Protein AF-A0A9D6P0R8-F1 (afdb_monomer_lite)

Secondary structure (DSSP, 8-state):
--HHHHHHHHHGGGT---TTSS-S-TT-TTSHHHHHHHHHHHHHHHHHHHHHHHHHHHHHHHHHHHHHTTTT-HHHHHHHHHHHHHHHHHHHHHHHHHHHHHHHHHHHT-

pLDDT: mean 75.68, std 15.54, range [47.09, 94.56]

Structure (mmCIF, N/CA/C/O backbone):
data_AF-A0A9D6P0R8-F1
#
_entry.id   AF-A0A9D6P0R8-F1
#
loop_
_atom_site.group_PDB
_atom_site.id
_atom_site.type_symbol
_atom_site.label_atom_id
_atom_site.label_alt_id
_atom_site.label_comp_id
_atom_site.label_asym_id
_atom_site.label_entity_id
_atom_site.label_seq_id
_atom_site.pdbx_PDB_ins_code
_atom_site.Cartn_x
_atom_site.Cartn_y
_atom_site.Cartn_z
_atom_site.occupancy
_atom_site.B_iso_or_equiv
_atom_site.auth_seq_id
_atom_site.auth_comp_id
_atom_site.auth_asym_id
_atom_site.auth_atom_id
_atom_site.pdbx_PDB_model_num
ATOM 1 N N . MET A 1 1 ? -28.571 -11.395 -21.019 1.00 56.41 1 MET A N 1
ATOM 2 C CA . MET A 1 1 ? -27.139 -11.233 -20.673 1.00 56.41 1 MET A CA 1
ATOM 3 C C . MET A 1 1 ? -27.018 -11.153 -19.157 1.00 56.41 1 MET A C 1
ATOM 5 O O . MET A 1 1 ? -27.630 -10.275 -18.562 1.00 56.41 1 MET A O 1
ATOM 9 N N . ASN A 1 2 ? -26.334 -12.108 -18.520 1.00 68.44 2 ASN A N 1
ATOM 10 C CA . ASN A 1 2 ? -26.249 -12.191 -17.056 1.00 68.44 2 ASN A CA 1
ATOM 11 C C . ASN A 1 2 ? -25.499 -10.983 -16.471 1.00 68.44 2 ASN A C 1
ATOM 13 O O . ASN A 1 2 ? -24.395 -10.678 -16.913 1.00 68.44 2 ASN A O 1
ATOM 17 N N . ARG A 1 3 ? -26.055 -10.342 -15.431 1.00 57.97 3 ARG A N 1
ATOM 18 C CA . ARG A 1 3 ? -25.424 -9.204 -14.722 1.00 57.97 3 ARG A CA 1
ATOM 19 C C . ARG A 1 3 ? -24.028 -9.535 -14.167 1.00 57.97 3 ARG A C 1
ATOM 21 O O . ARG A 1 3 ? -23.190 -8.648 -14.063 1.00 57.97 3 ARG A O 1
ATOM 28 N N . LEU A 1 4 ? -23.757 -10.814 -13.899 1.00 65.19 4 LEU A N 1
ATOM 29 C CA . LEU A 1 4 ? -22.433 -11.325 -13.521 1.00 65.19 4 LEU A CA 1
ATOM 30 C C . LEU A 1 4 ? -21.382 -11.157 -14.632 1.00 65.19 4 LEU A C 1
ATOM 32 O O . LEU A 1 4 ? -20.248 -10.799 -14.337 1.00 65.19 4 LEU A O 1
ATOM 36 N N . ALA A 1 5 ? -21.757 -11.343 -15.901 1.00 67.19 5 ALA A N 1
ATOM 37 C CA . ALA A 1 5 ? -20.850 -11.128 -17.031 1.00 67.19 5 ALA A CA 1
ATOM 38 C C . ALA A 1 5 ? -20.528 -9.636 -17.225 1.00 67.19 5 ALA A C 1
ATOM 40 O O . ALA A 1 5 ? -19.417 -9.286 -17.610 1.00 67.19 5 ALA A O 1
ATOM 41 N N . PHE A 1 6 ? -21.482 -8.755 -16.907 1.00 65.19 6 PHE A N 1
ATOM 42 C CA . PHE A 1 6 ? -21.298 -7.306 -16.999 1.00 65.19 6 PHE A CA 1
ATOM 43 C C . PHE A 1 6 ? -20.326 -6.776 -15.931 1.00 65.19 6 PHE A C 1
ATOM 45 O O . PHE A 1 6 ? -19.467 -5.964 -16.249 1.00 65.19 6 PHE A O 1
ATOM 52 N N . LEU A 1 7 ? -20.389 -7.294 -14.697 1.00 63.53 7 LEU A N 1
ATOM 53 C CA . LEU A 1 7 ? -19.445 -6.944 -13.623 1.00 63.53 7 LEU A CA 1
ATOM 54 C C . LEU A 1 7 ? -18.007 -7.397 -13.917 1.00 63.53 7 LEU A C 1
ATOM 56 O O . LEU A 1 7 ? -17.057 -6.665 -13.640 1.00 63.53 7 LEU A O 1
ATOM 60 N N . LEU A 1 8 ? -17.849 -8.580 -14.517 1.00 64.06 8 LEU A N 1
ATOM 61 C CA . LEU A 1 8 ? -16.549 -9.109 -14.937 1.00 64.06 8 LEU A CA 1
ATOM 62 C C . LEU A 1 8 ? -15.939 -8.260 -16.065 1.00 64.06 8 LEU A C 1
ATOM 64 O O . LEU A 1 8 ? -14.748 -7.962 -16.036 1.00 64.06 8 LEU A O 1
ATOM 68 N N . LEU A 1 9 ? -16.770 -7.787 -17.003 1.00 65.88 9 LEU A N 1
ATOM 69 C CA . LEU A 1 9 ? -16.363 -6.896 -18.093 1.00 65.88 9 LEU A CA 1
ATOM 70 C C . LEU A 1 9 ? -15.992 -5.484 -17.618 1.00 65.88 9 LEU A C 1
ATOM 72 O O . LEU A 1 9 ? -15.108 -4.872 -18.197 1.00 65.88 9 LEU A O 1
ATOM 76 N N . THR A 1 10 ? -16.611 -4.965 -16.556 1.00 67.38 10 THR A N 1
ATOM 77 C CA . THR A 1 10 ? -16.232 -3.660 -15.976 1.00 67.38 10 THR A CA 1
ATOM 78 C C . THR A 1 10 ? -14.995 -3.721 -15.078 1.00 67.38 10 THR A C 1
ATOM 80 O O . THR A 1 10 ? -14.417 -2.683 -14.775 1.00 67.38 10 THR A O 1
ATOM 83 N N . LEU A 1 11 ? -14.573 -4.919 -14.660 1.00 55.47 11 LEU A N 1
ATOM 84 C CA . LEU A 1 11 ? -13.296 -5.157 -13.969 1.00 55.47 11 LEU A CA 1
ATOM 85 C C . LEU A 1 11 ? -12.132 -5.370 -14.949 1.00 55.47 11 LEU A C 1
ATOM 87 O O . LEU A 1 11 ? -10.975 -5.179 -14.579 1.00 55.47 11 LEU A O 1
ATOM 91 N N . LEU A 1 12 ? -12.433 -5.718 -16.204 1.00 61.62 12 LEU A N 1
ATOM 92 C CA . LEU A 1 12 ? -11.442 -5.904 -17.262 1.00 61.62 12 LEU A CA 1
ATOM 93 C C . LEU A 1 12 ? -10.620 -4.647 -17.580 1.00 61.62 12 LEU A C 1
ATOM 95 O O . LEU A 1 12 ? -9.426 -4.828 -17.729 1.00 61.62 12 LEU A O 1
ATOM 99 N N . PRO A 1 13 ? -11.132 -3.400 -17.610 1.00 60.97 13 PRO A N 1
ATOM 100 C CA . PRO A 1 13 ? -10.308 -2.208 -17.838 1.00 60.97 13 PRO A CA 1
ATOM 101 C C . PRO A 1 13 ? -9.162 -2.054 -16.830 1.00 60.97 13 PRO A C 1
ATOM 103 O O . PRO A 1 13 ? -8.098 -1.580 -17.198 1.00 60.97 13 PRO A O 1
ATOM 106 N N . GLY A 1 14 ? -9.333 -2.519 -15.585 1.00 57.84 14 GLY A N 1
ATOM 107 C CA . GLY A 1 14 ? -8.259 -2.536 -14.583 1.00 57.84 14 GLY A CA 1
ATOM 108 C C . GLY A 1 14 ? -7.156 -3.571 -14.857 1.00 57.84 14 GLY A C 1
ATOM 109 O O . GLY A 1 14 ? -6.068 -3.459 -14.303 1.00 57.84 14 GLY A O 1
ATOM 110 N N . LEU A 1 15 ? -7.425 -4.558 -15.719 1.00 48.16 15 LEU A N 1
ATOM 111 C CA . LEU A 1 15 ? -6.484 -5.586 -16.195 1.00 48.16 15 LEU A CA 1
ATOM 112 C C . LEU A 1 15 ? -6.080 -5.383 -17.671 1.00 48.16 15 LEU A C 1
ATOM 114 O O . LEU A 1 15 ? -5.080 -5.930 -18.122 1.00 48.16 15 LEU A O 1
ATOM 118 N N . ALA A 1 16 ? -6.866 -4.607 -18.418 1.00 51.59 16 ALA A N 1
ATOM 119 C CA . ALA A 1 16 ? -6.776 -4.340 -19.848 1.00 51.59 16 ALA A CA 1
ATOM 120 C C . ALA A 1 16 ? -6.308 -2.909 -20.133 1.00 51.59 16 ALA A C 1
ATOM 122 O O . ALA A 1 16 ? -6.526 -2.403 -21.234 1.00 51.59 16 ALA A O 1
ATOM 123 N N . SER A 1 17 ? -5.614 -2.271 -19.185 1.00 54.62 17 SER A N 1
ATOM 124 C CA . SER A 1 17 ? -4.727 -1.138 -19.464 1.00 54.62 17 SER A CA 1
ATOM 125 C C . SER A 1 17 ? -3.544 -1.602 -20.332 1.00 54.62 17 SER A C 1
ATOM 127 O O . SER A 1 17 ? -2.393 -1.579 -19.911 1.00 54.62 17 SER A O 1
ATOM 129 N N . ALA A 1 18 ? -3.844 -2.053 -21.551 1.00 54.16 18 ALA A N 1
ATOM 130 C CA . ALA A 1 18 ? -2.918 -2.178 -22.669 1.00 54.16 18 ALA A CA 1
ATOM 131 C C . ALA A 1 18 ? -2.792 -0.844 -23.431 1.00 54.16 18 ALA A C 1
ATOM 133 O O . ALA A 1 18 ? -2.097 -0.766 -24.443 1.00 54.16 18 ALA A O 1
ATOM 134 N N . GLU A 1 19 ? -3.433 0.223 -22.945 1.00 47.97 19 GLU A N 1
ATOM 135 C CA . GLU A 1 19 ? -3.214 1.589 -23.410 1.00 47.97 19 GLU A CA 1
ATOM 136 C C . GLU A 1 19 ? -1.866 2.090 -22.877 1.00 47.97 19 GLU A C 1
ATOM 138 O O . GLU A 1 19 ? -1.749 2.720 -21.828 1.00 47.97 19 GLU A O 1
ATOM 143 N N . GLY A 1 20 ? -0.817 1.712 -23.604 1.00 56.31 20 GLY A N 1
ATOM 144 C CA . GLY A 1 20 ? 0.537 2.226 -23.436 1.00 56.31 20 GLY A CA 1
ATOM 145 C C . GLY A 1 20 ? 1.651 1.279 -23.878 1.00 56.31 20 GLY A C 1
ATOM 146 O O . GLY A 1 20 ? 2.806 1.669 -23.793 1.00 56.31 20 GLY A O 1
ATOM 147 N N . LEU A 1 21 ? 1.357 0.055 -24.335 1.00 47.09 21 LEU A N 1
ATOM 148 C CA . LEU A 1 21 ? 2.399 -0.932 -24.664 1.00 47.09 21 LEU A CA 1
ATOM 149 C C . LEU A 1 21 ? 3.241 -0.602 -25.908 1.00 47.09 21 LEU A C 1
ATOM 151 O O . LEU A 1 21 ? 4.170 -1.350 -26.201 1.00 47.09 21 LEU A O 1
ATOM 155 N N . LEU A 1 22 ? 2.969 0.497 -26.618 1.00 55.56 22 LEU A N 1
ATOM 156 C CA . LEU A 1 22 ? 3.831 0.965 -27.701 1.00 55.56 22 LEU A CA 1
ATOM 157 C C . LEU A 1 22 ? 4.412 2.341 -27.329 1.00 55.56 22 LEU A C 1
ATOM 159 O O . LEU A 1 22 ? 3.654 3.310 -27.268 1.00 55.56 22 LEU A O 1
ATOM 163 N N . PRO A 1 23 ? 5.728 2.454 -27.056 1.00 56.53 23 PRO A N 1
ATOM 164 C CA . PRO A 1 23 ? 6.380 3.757 -26.988 1.00 56.53 23 PRO A CA 1
ATOM 165 C C . PRO A 1 23 ? 6.203 4.489 -28.327 1.00 56.53 23 PRO A C 1
ATOM 167 O O . PRO A 1 23 ? 6.262 3.858 -29.381 1.00 56.53 23 PRO A O 1
ATOM 170 N N . GLU A 1 24 ? 6.040 5.818 -28.295 1.00 57.88 24 GLU A N 1
ATOM 171 C CA . GLU A 1 24 ? 5.885 6.703 -29.474 1.00 57.88 24 GLU A CA 1
ATOM 172 C C . GLU A 1 24 ? 7.059 6.642 -30.474 1.00 57.88 24 GLU A C 1
ATOM 174 O O . GLU A 1 24 ? 7.049 7.335 -31.486 1.00 57.88 24 GLU A O 1
ATOM 179 N N . ASN A 1 25 ? 8.067 5.805 -30.217 1.00 56.09 25 ASN A N 1
ATOM 180 C CA . ASN A 1 25 ? 9.270 5.702 -31.020 1.00 56.09 25 ASN A CA 1
ATOM 181 C C . ASN A 1 25 ? 9.599 4.248 -31.404 1.00 56.09 25 ASN A C 1
ATOM 183 O O . ASN A 1 25 ? 10.618 3.671 -31.020 1.00 56.09 25 ASN A O 1
ATOM 187 N N . PHE A 1 26 ? 8.695 3.641 -32.173 1.00 48.12 26 PHE A N 1
ATOM 188 C CA . PHE A 1 26 ? 8.943 2.413 -32.932 1.00 48.12 26 PHE A CA 1
ATOM 189 C C . PHE A 1 26 ? 9.840 2.740 -34.143 1.00 48.12 26 PHE A C 1
ATOM 191 O O . PHE A 1 26 ? 9.371 2.809 -35.276 1.00 48.12 26 PHE A O 1
ATOM 198 N N . GLY A 1 27 ? 11.129 3.005 -33.917 1.00 48.97 27 GLY A N 1
ATOM 199 C CA . GLY A 1 27 ? 12.027 3.369 -35.020 1.00 48.97 27 GLY A CA 1
ATOM 200 C C . GLY A 1 27 ? 13.511 3.467 -34.688 1.00 48.97 27 GLY A C 1
ATOM 201 O O . GLY A 1 27 ? 14.324 3.107 -35.534 1.00 48.97 27 GLY A O 1
ATOM 202 N N . ASP A 1 28 ? 13.880 3.861 -33.468 1.00 51.34 28 ASP A N 1
ATOM 203 C CA . ASP A 1 28 ? 15.287 4.123 -33.135 1.00 51.34 28 ASP A CA 1
ATOM 204 C C . ASP A 1 28 ? 15.967 2.892 -32.504 1.00 51.34 28 ASP A C 1
ATOM 206 O O . ASP A 1 28 ? 15.586 2.485 -31.404 1.00 51.34 28 ASP A O 1
ATOM 210 N N . PRO A 1 29 ? 16.957 2.255 -33.162 1.00 52.06 29 PRO A N 1
ATOM 211 C CA . PRO A 1 29 ? 17.547 0.986 -32.716 1.00 52.06 29 PRO A CA 1
ATOM 212 C C . PRO A 1 29 ? 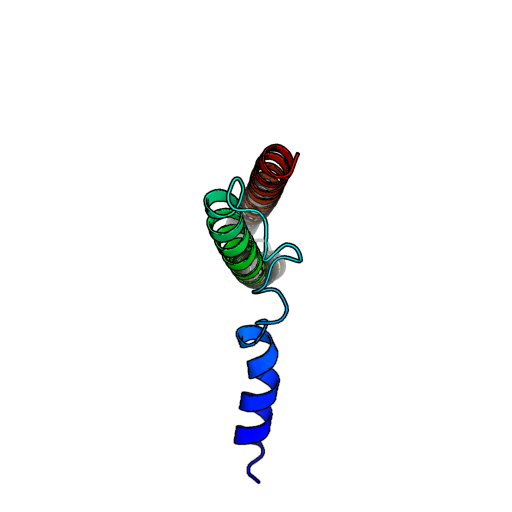18.477 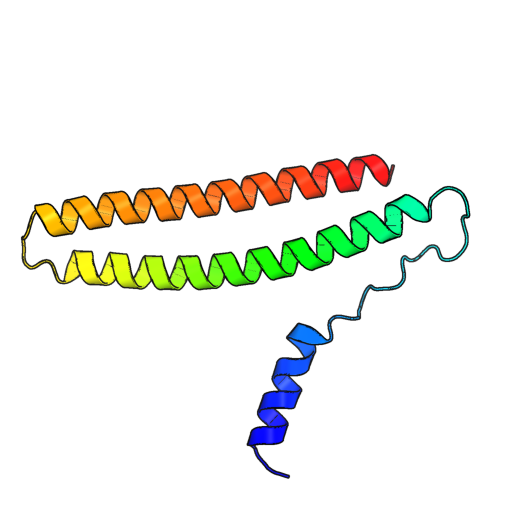1.107 -31.496 1.00 52.06 29 PRO A C 1
ATOM 214 O O . PRO A 1 29 ? 18.806 0.094 -30.883 1.00 52.06 29 PRO A O 1
ATOM 217 N N . GLU A 1 30 ? 18.880 2.318 -31.104 1.00 54.41 30 GLU A N 1
ATOM 218 C CA . GLU A 1 30 ? 19.847 2.547 -30.017 1.00 54.41 30 GLU A CA 1
ATOM 219 C C . GLU A 1 30 ? 19.200 2.604 -28.612 1.00 54.41 30 GLU A C 1
ATOM 221 O O . GLU A 1 30 ? 19.880 2.408 -27.609 1.00 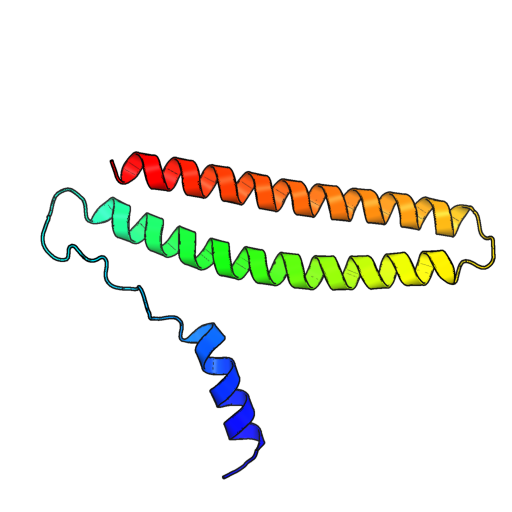54.41 30 GLU A O 1
ATOM 226 N N . ASN A 1 31 ? 17.873 2.793 -28.522 1.00 52.09 31 ASN A N 1
ATOM 227 C CA . ASN A 1 31 ? 17.151 3.076 -27.265 1.00 52.09 31 ASN A CA 1
ATOM 228 C C . ASN A 1 31 ? 16.114 1.997 -26.859 1.00 52.09 31 ASN A C 1
ATOM 230 O O . ASN A 1 31 ? 15.360 2.147 -25.895 1.00 52.09 31 ASN A O 1
ATOM 234 N N . GLN A 1 32 ? 16.036 0.882 -27.593 1.00 53.56 32 GLN A N 1
ATOM 235 C CA . GLN A 1 32 ? 14.907 -0.052 -27.458 1.00 53.56 32 GLN A CA 1
ATOM 236 C C . GLN A 1 32 ? 14.989 -0.927 -26.207 1.00 53.56 32 GLN A C 1
ATOM 238 O O . GLN A 1 32 ? 13.978 -1.161 -25.549 1.00 53.56 32 GLN A O 1
ATOM 243 N N . THR A 1 33 ? 16.184 -1.368 -25.817 1.00 58.25 33 THR A N 1
ATOM 244 C CA . THR A 1 33 ? 16.349 -2.274 -24.669 1.00 58.25 33 THR A CA 1
ATOM 245 C C . THR A 1 33 ? 15.898 -1.629 -23.355 1.00 58.25 33 THR A C 1
ATOM 247 O O . THR A 1 33 ? 15.259 -2.282 -22.530 1.00 58.25 33 THR A O 1
ATOM 250 N N . TYR A 1 34 ? 16.168 -0.336 -23.165 1.00 58.91 34 TYR A N 1
ATOM 251 C CA . TYR A 1 34 ? 15.825 0.370 -21.930 1.00 58.91 34 TYR A CA 1
ATOM 252 C C . TYR A 1 34 ? 14.337 0.724 -21.847 1.00 58.91 34 TYR A C 1
ATOM 254 O O . TYR A 1 34 ? 13.744 0.633 -20.770 1.00 58.91 34 TYR A O 1
ATOM 262 N N . ALA A 1 35 ? 13.707 1.053 -22.978 1.00 64.06 35 ALA A N 1
ATOM 263 C CA . ALA A 1 35 ? 12.291 1.404 -23.029 1.00 64.06 35 ALA A CA 1
ATOM 264 C C . ALA A 1 35 ? 11.382 0.242 -22.586 1.00 64.06 35 ALA A C 1
ATOM 266 O O . ALA A 1 35 ? 10.478 0.451 -21.775 1.00 64.06 35 ALA A O 1
ATOM 267 N N . TYR A 1 36 ? 11.656 -0.990 -23.030 1.00 63.78 36 TYR A N 1
ATOM 268 C CA . TYR A 1 36 ? 10.858 -2.165 -22.648 1.00 63.78 36 TYR A CA 1
ATOM 269 C C . TYR A 1 36 ? 10.967 -2.506 -21.155 1.00 63.78 36 TYR A C 1
ATOM 271 O O . TYR A 1 36 ? 9.964 -2.825 -20.505 1.00 63.78 36 TYR A O 1
ATOM 279 N N . VAL A 1 37 ? 12.174 -2.407 -20.590 1.00 69.56 37 VAL A N 1
ATOM 280 C CA . VAL A 1 37 ? 12.417 -2.695 -19.169 1.00 69.56 37 VAL A CA 1
ATOM 281 C C . VAL A 1 37 ? 11.759 -1.634 -18.286 1.00 69.56 37 VAL A C 1
ATOM 283 O O . VAL A 1 37 ? 11.077 -1.972 -17.318 1.00 69.56 37 VAL A O 1
ATOM 286 N N . LEU A 1 38 ? 11.889 -0.353 -18.641 1.00 68.44 38 LEU A N 1
ATOM 287 C CA . LEU A 1 38 ? 11.297 0.747 -17.878 1.00 68.44 38 LEU A CA 1
ATOM 288 C C . LEU A 1 38 ? 9.772 0.769 -17.963 1.00 68.44 38 LEU A C 1
ATOM 290 O O . LEU A 1 38 ? 9.112 1.040 -16.959 1.00 68.44 38 LEU A O 1
ATOM 294 N N . TYR A 1 39 ? 9.208 0.461 -19.131 1.00 69.56 39 TYR A N 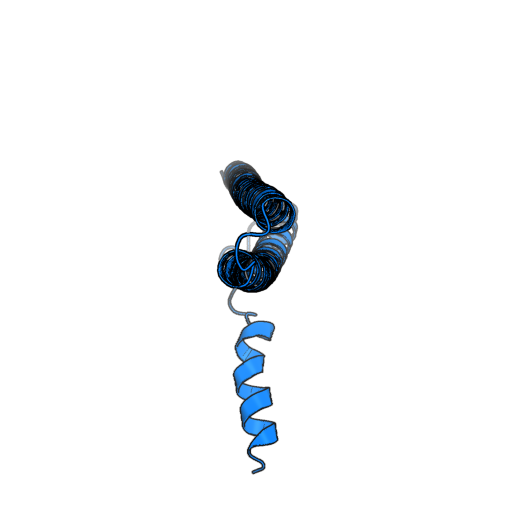1
ATOM 295 C CA . TYR A 1 39 ? 7.764 0.386 -19.310 1.00 69.56 39 TYR A CA 1
ATOM 296 C C . TYR A 1 39 ? 7.146 -0.715 -18.436 1.00 69.56 39 TYR A C 1
ATOM 298 O O . TYR A 1 39 ? 6.209 -0.460 -17.675 1.00 69.56 39 TYR A O 1
ATOM 306 N N . SER A 1 40 ? 7.736 -1.913 -18.460 1.00 68.12 40 SER A N 1
ATOM 307 C CA . SER A 1 40 ? 7.281 -3.048 -17.646 1.00 68.12 40 SER A CA 1
ATOM 308 C C . SER A 1 40 ? 7.402 -2.755 -16.147 1.00 68.12 40 SER A C 1
ATOM 310 O O . SER A 1 40 ? 6.488 -3.045 -15.375 1.00 68.12 40 SER A O 1
ATOM 312 N N . LEU A 1 41 ? 8.497 -2.109 -15.730 1.00 71.81 41 LEU A N 1
ATOM 313 C CA . LEU A 1 41 ? 8.727 -1.729 -14.336 1.00 71.81 41 LEU A CA 1
ATOM 314 C C . LEU A 1 41 ? 7.711 -0.686 -13.843 1.00 71.81 41 LEU A C 1
ATOM 316 O O . LEU A 1 41 ? 7.173 -0.818 -12.744 1.00 71.81 41 LEU A O 1
ATOM 320 N N . LYS A 1 42 ? 7.417 0.340 -14.654 1.00 71.38 42 LYS A N 1
ATOM 321 C CA . LYS A 1 42 ? 6.433 1.377 -14.308 1.00 71.38 42 LYS A CA 1
ATOM 322 C C . LYS A 1 42 ? 5.021 0.810 -14.203 1.00 71.38 42 LYS A C 1
ATOM 324 O O . LYS A 1 42 ? 4.300 1.162 -13.270 1.00 71.38 42 LYS A O 1
ATOM 329 N N . HIS A 1 43 ? 4.639 -0.077 -15.121 1.00 76.06 43 HIS A N 1
ATOM 330 C CA . HIS A 1 43 ? 3.320 -0.702 -15.102 1.00 76.06 43 HIS A CA 1
ATOM 331 C C . HIS A 1 43 ? 3.134 -1.589 -13.860 1.00 76.06 43 HIS A C 1
ATOM 333 O O . HIS A 1 43 ? 2.156 -1.434 -13.129 1.00 76.06 43 HIS A O 1
ATOM 339 N N . LEU A 1 44 ? 4.119 -2.441 -13.551 1.00 76.88 44 LEU A N 1
ATOM 340 C CA . LEU A 1 44 ? 4.106 -3.278 -12.347 1.00 76.88 44 LEU A CA 1
ATOM 341 C C . LEU A 1 44 ? 4.113 -2.446 -11.059 1.00 76.88 44 LEU A C 1
ATOM 343 O O . LEU A 1 44 ? 3.363 -2.741 -10.128 1.00 76.88 44 LEU A O 1
ATOM 347 N N . GLY A 1 45 ? 4.924 -1.387 -11.013 1.00 81.12 45 GLY A N 1
ATOM 348 C CA . GLY A 1 45 ? 4.991 -0.482 -9.869 1.00 81.12 45 GLY A CA 1
ATOM 349 C C . GLY A 1 45 ? 3.654 0.201 -9.585 1.00 81.12 45 GLY A C 1
ATOM 350 O O . GLY A 1 45 ? 3.222 0.236 -8.436 1.00 81.12 45 GLY A O 1
ATOM 351 N N . ASN A 1 46 ? 2.959 0.688 -10.616 1.00 80.44 46 ASN A N 1
ATOM 352 C CA . ASN A 1 46 ? 1.673 1.363 -10.444 1.00 80.44 46 ASN A CA 1
ATOM 353 C C . ASN A 1 46 ? 0.596 0.416 -9.881 1.00 80.44 46 ASN A C 1
ATOM 355 O O . ASN A 1 46 ? -0.091 0.758 -8.919 1.00 80.44 46 ASN A O 1
ATOM 359 N N . VAL A 1 47 ? 0.509 -0.809 -10.410 1.00 81.19 47 VAL A N 1
ATOM 360 C CA . VAL A 1 47 ? -0.431 -1.829 -9.907 1.00 81.19 47 VAL A CA 1
ATOM 361 C C . VAL A 1 47 ? -0.101 -2.222 -8.463 1.00 81.19 47 VAL A C 1
ATOM 363 O O . VAL A 1 47 ? -0.996 -2.290 -7.618 1.00 81.19 47 VAL A O 1
ATOM 366 N N . ALA A 1 48 ? 1.180 -2.422 -8.139 1.00 84.00 48 ALA A N 1
ATOM 367 C CA . ALA A 1 48 ? 1.603 -2.748 -6.778 1.00 84.00 48 ALA A CA 1
ATOM 368 C C . ALA A 1 48 ? 1.246 -1.633 -5.780 1.00 84.00 48 ALA A C 1
ATOM 370 O O . ALA A 1 48 ? 0.715 -1.917 -4.706 1.00 84.00 48 ALA A O 1
ATOM 371 N N . ILE A 1 49 ? 1.475 -0.366 -6.141 1.00 86.31 49 ILE A N 1
ATOM 372 C CA . ILE A 1 49 ? 1.145 0.791 -5.297 1.00 86.31 49 ILE A CA 1
ATOM 373 C C . ILE A 1 49 ? -0.360 0.841 -5.010 1.00 86.31 49 ILE A C 1
ATOM 375 O O . ILE A 1 49 ? -0.747 1.026 -3.857 1.00 86.31 49 ILE A O 1
ATOM 379 N N . GLN A 1 50 ? -1.213 0.625 -6.015 1.00 84.81 50 GLN A N 1
ATOM 380 C CA . GLN A 1 50 ? -2.669 0.626 -5.830 1.00 84.81 50 GLN A CA 1
ATOM 381 C C . GLN A 1 50 ? -3.133 -0.438 -4.825 1.00 84.81 50 GLN A C 1
ATOM 383 O O . GLN A 1 50 ? -3.934 -0.141 -3.935 1.00 84.81 50 GLN A O 1
ATOM 388 N N . ILE A 1 51 ? -2.593 -1.657 -4.917 1.00 88.25 51 ILE A N 1
ATOM 389 C CA . ILE A 1 51 ? -2.921 -2.750 -3.991 1.00 88.25 51 ILE A CA 1
ATOM 390 C C . ILE A 1 51 ? -2.452 -2.408 -2.574 1.00 88.25 51 ILE A C 1
ATOM 392 O O . ILE A 1 51 ? -3.211 -2.558 -1.616 1.00 88.25 51 ILE A O 1
ATOM 396 N N . VAL A 1 52 ? -1.220 -1.911 -2.429 1.00 89.38 52 VAL A N 1
ATOM 397 C CA . VAL A 1 52 ? -0.662 -1.558 -1.118 1.00 89.38 52 VAL A CA 1
ATOM 398 C C . VAL A 1 52 ? -1.466 -0.439 -0.459 1.00 89.38 52 VAL A C 1
ATOM 400 O O . VAL A 1 52 ? -1.775 -0.542 0.726 1.00 89.38 52 VAL A O 1
ATOM 403 N N . PHE A 1 53 ? -1.870 0.590 -1.209 1.00 88.50 53 PHE A N 1
ATOM 404 C CA . PHE A 1 53 ? -2.721 1.660 -0.684 1.00 88.50 53 PHE A CA 1
ATOM 405 C C . PHE A 1 53 ? -4.093 1.148 -0.240 1.00 88.50 53 PHE A C 1
ATOM 407 O O . PHE A 1 53 ? -4.556 1.508 0.843 1.00 88.50 53 PHE A O 1
ATOM 414 N N . ALA A 1 54 ? -4.729 0.278 -1.029 1.00 90.31 54 ALA A N 1
ATOM 415 C CA . ALA A 1 54 ? -6.015 -0.310 -0.663 1.00 90.31 54 ALA A CA 1
ATOM 416 C C . ALA A 1 54 ? -5.916 -1.112 0.646 1.00 90.31 54 ALA A C 1
ATOM 418 O O . ALA A 1 54 ? -6.726 -0.936 1.556 1.00 90.31 54 ALA A O 1
ATOM 419 N N . VAL A 1 55 ? -4.879 -1.942 0.776 1.00 92.69 55 VAL A N 1
ATOM 420 C CA . VAL A 1 55 ? -4.622 -2.732 1.986 1.00 92.69 55 VAL A CA 1
ATOM 421 C C . VAL A 1 55 ? -4.311 -1.823 3.179 1.00 92.69 55 VAL A C 1
ATOM 423 O O . VAL A 1 55 ? -4.887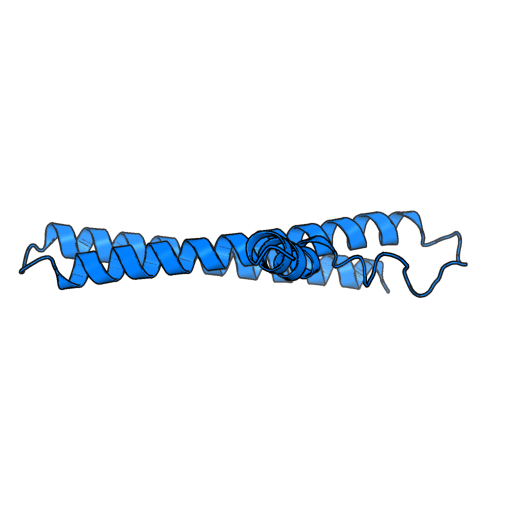 -2.002 4.252 1.00 92.69 55 VAL A O 1
ATOM 426 N N . ALA A 1 56 ? -3.461 -0.810 2.997 1.00 92.12 56 ALA A N 1
ATOM 427 C CA . ALA A 1 56 ? -3.106 0.141 4.046 1.00 92.12 56 ALA A CA 1
ATOM 428 C C . ALA A 1 56 ? -4.339 0.861 4.612 1.00 92.12 56 ALA A C 1
ATOM 430 O O . ALA A 1 56 ? -4.464 0.977 5.831 1.00 92.12 56 ALA A O 1
ATOM 431 N N . LEU A 1 57 ? -5.282 1.278 3.758 1.00 92.94 57 LEU A N 1
ATOM 432 C CA . LEU A 1 57 ? -6.535 1.897 4.198 1.00 92.94 57 LEU A CA 1
ATOM 433 C C . LEU A 1 57 ? -7.401 0.940 5.024 1.00 92.94 57 LEU A C 1
ATOM 435 O O . LEU A 1 57 ? -7.925 1.340 6.062 1.00 92.94 57 LEU A O 1
ATOM 439 N N . VAL A 1 58 ? -7.516 -0.330 4.625 1.00 94.50 58 VAL A N 1
ATOM 440 C CA . VAL A 1 58 ? -8.267 -1.334 5.398 1.00 94.50 58 VAL A CA 1
ATOM 441 C C . VAL A 1 58 ? -7.655 -1.521 6.787 1.00 94.50 58 VAL A C 1
ATOM 443 O O . VAL A 1 58 ? -8.364 -1.455 7.792 1.00 94.50 58 VAL A O 1
ATOM 446 N N . PHE A 1 59 ? -6.333 -1.691 6.870 1.00 92.31 59 PHE A N 1
ATOM 447 C CA . PHE A 1 59 ? -5.641 -1.822 8.154 1.00 92.31 59 PHE A CA 1
ATOM 448 C C . PHE A 1 59 ? -5.733 -0.554 9.004 1.00 92.31 59 PHE A C 1
ATOM 450 O O . PHE A 1 59 ? -5.859 -0.652 10.227 1.00 92.31 59 PHE A O 1
ATOM 457 N N . LEU A 1 60 ? -5.720 0.626 8.383 1.00 93.62 60 LEU A N 1
ATOM 458 C CA . LEU A 1 60 ? -5.901 1.900 9.072 1.00 93.62 60 LEU A CA 1
ATOM 459 C C . LEU A 1 60 ? -7.288 1.981 9.720 1.00 93.62 60 LEU A C 1
ATOM 461 O O . LEU A 1 60 ? -7.389 2.315 10.900 1.00 93.62 60 LEU A O 1
ATOM 465 N N . ILE A 1 61 ? -8.340 1.607 8.986 1.00 94.00 61 ILE A N 1
ATOM 466 C CA . ILE A 1 61 ? -9.717 1.585 9.496 1.00 94.00 61 ILE A CA 1
ATOM 467 C C . ILE A 1 61 ? -9.857 0.569 10.634 1.00 94.00 61 ILE A C 1
ATOM 469 O O . ILE A 1 61 ? -10.375 0.915 11.693 1.00 94.00 61 ILE A O 1
ATOM 473 N N . LEU A 1 62 ? -9.357 -0.661 10.462 1.00 91.81 62 LEU A N 1
ATOM 474 C CA . LEU A 1 62 ? -9.418 -1.701 11.499 1.00 91.81 62 LEU A CA 1
ATOM 475 C C . LEU A 1 62 ? -8.687 -1.279 12.781 1.00 91.81 62 LEU A C 1
ATOM 477 O O . LEU A 1 62 ? -9.191 -1.469 13.889 1.00 91.81 62 LEU A O 1
ATOM 481 N N . THR A 1 63 ? -7.512 -0.668 12.632 1.00 92.19 63 THR A N 1
ATOM 482 C CA . THR A 1 63 ? -6.705 -0.192 13.761 1.00 92.19 63 THR A CA 1
ATOM 483 C C . THR A 1 63 ? -7.372 0.992 14.461 1.00 92.19 63 THR A C 1
ATOM 485 O O . THR A 1 63 ? -7.419 1.029 15.692 1.00 92.19 63 THR A O 1
ATOM 488 N N . GLY A 1 64 ? -7.931 1.932 13.695 1.00 90.44 64 GLY A N 1
ATOM 489 C CA . GLY A 1 64 ? -8.665 3.082 14.221 1.00 90.44 64 GLY A CA 1
ATOM 490 C C . GLY A 1 64 ? -9.942 2.676 14.953 1.00 90.44 64 GLY A C 1
ATOM 491 O O . GLY A 1 64 ? -10.177 3.127 16.073 1.00 90.44 64 GLY A O 1
ATOM 492 N N . TYR A 1 65 ? -10.720 1.759 14.375 1.00 92.12 65 TYR A N 1
ATOM 493 C CA . TYR A 1 65 ? -11.915 1.211 15.013 1.00 92.12 65 TYR A CA 1
ATOM 494 C C . TYR A 1 65 ? -11.573 0.553 16.350 1.00 92.12 65 TYR A C 1
ATOM 496 O O . TYR A 1 65 ? -12.162 0.893 17.375 1.00 92.12 65 TYR A O 1
ATOM 504 N N . ARG A 1 66 ? -10.548 -0.309 16.365 1.00 87.88 66 ARG A N 1
ATOM 505 C CA . ARG A 1 66 ? -10.086 -0.975 17.587 1.00 87.88 66 ARG A CA 1
ATOM 506 C C . ARG A 1 66 ? -9.681 0.025 18.670 1.00 87.88 66 ARG A C 1
ATOM 508 O O . ARG A 1 66 ? -9.968 -0.207 19.842 1.00 87.88 66 ARG A O 1
ATOM 515 N N . MET A 1 67 ? -9.048 1.138 18.294 1.00 88.62 67 MET A N 1
ATOM 516 C CA . MET A 1 67 ? -8.665 2.200 19.230 1.00 88.62 67 MET A CA 1
ATOM 517 C C . MET A 1 67 ? -9.889 2.852 19.892 1.00 88.62 67 MET A C 1
ATOM 519 O O . MET A 1 67 ? -9.885 3.046 21.105 1.00 88.62 67 MET A O 1
ATOM 523 N N . ILE A 1 68 ? -10.948 3.136 19.125 1.00 89.19 68 ILE A N 1
ATOM 524 C CA . ILE A 1 68 ? -12.186 3.751 19.639 1.00 89.19 68 ILE A CA 1
ATOM 525 C C . ILE A 1 68 ? -12.945 2.769 20.539 1.00 89.19 68 ILE A C 1
ATOM 527 O O . ILE A 1 68 ? -13.414 3.139 21.613 1.00 89.19 68 ILE A O 1
ATOM 531 N N . THR A 1 69 ? -13.015 1.493 20.154 1.00 88.62 69 THR A N 1
ATOM 532 C CA . THR A 1 69 ? -13.716 0.460 20.931 1.00 88.62 69 THR A CA 1
ATOM 533 C C . THR A 1 69 ? -12.901 -0.097 22.097 1.00 88.62 69 THR A C 1
ATOM 535 O O . THR A 1 69 ? -13.315 -1.077 22.701 1.00 88.62 69 THR A O 1
ATOM 538 N N . SER A 1 70 ? -11.742 0.474 22.439 1.00 82.94 70 SER A N 1
ATOM 539 C CA . SER A 1 70 ? -10.875 -0.049 23.507 1.00 82.94 70 SER A CA 1
ATOM 540 C C . SER A 1 70 ? -11.421 0.173 24.930 1.00 82.94 70 SER A C 1
ATOM 542 O O . SER A 1 70 ? -10.792 -0.298 25.873 1.00 82.94 70 SER A O 1
ATOM 544 N N . LEU A 1 71 ? -12.551 0.879 25.109 1.00 79.75 71 LEU A N 1
ATOM 545 C CA . LEU A 1 71 ? -13.236 1.143 26.396 1.00 79.75 71 LEU A CA 1
ATOM 546 C C . LEU A 1 71 ? -12.305 1.555 27.565 1.00 79.75 71 LEU A C 1
ATOM 548 O O . LEU A 1 71 ? -12.566 1.223 28.717 1.00 79.75 71 LEU A O 1
ATOM 552 N N . GLY A 1 72 ? -11.209 2.271 27.288 1.00 78.06 72 GLY A N 1
ATOM 553 C CA . GLY A 1 72 ? -10.250 2.709 28.316 1.00 78.06 72 GLY A CA 1
ATOM 554 C C . GLY A 1 72 ? -9.136 1.707 28.653 1.00 78.06 72 GLY A C 1
ATOM 555 O O . GLY A 1 72 ? -8.392 1.918 29.604 1.00 78.06 72 GLY A O 1
ATOM 556 N N . ASN A 1 73 ? -8.971 0.626 27.884 1.00 88.56 73 ASN A N 1
ATOM 557 C CA . ASN A 1 73 ? -7.800 -0.242 27.998 1.00 88.56 73 ASN A CA 1
ATOM 558 C C . ASN A 1 73 ? -6.566 0.430 27.371 1.00 88.56 73 ASN A C 1
ATOM 560 O O . ASN A 1 73 ? -6.347 0.356 26.157 1.00 88.56 73 ASN A O 1
ATOM 564 N N . ASP A 1 74 ? -5.728 1.029 28.217 1.00 85.19 74 ASP A N 1
ATOM 565 C CA . ASP A 1 74 ? -4.501 1.727 27.815 1.00 85.19 74 ASP A CA 1
ATOM 566 C C . ASP A 1 74 ? -3.570 0.870 26.950 1.00 85.19 74 ASP A C 1
ATOM 568 O O . ASP A 1 74 ? -2.960 1.370 26.004 1.00 85.19 74 ASP A O 1
ATOM 572 N N . LYS A 1 75 ? -3.493 -0.444 27.203 1.00 88.50 75 LYS A N 1
ATOM 573 C CA . LYS A 1 75 ? -2.638 -1.347 26.416 1.00 88.50 75 LYS A CA 1
ATOM 574 C C . LYS A 1 75 ? -3.134 -1.480 24.976 1.00 88.50 75 LYS A C 1
ATOM 576 O O . LYS A 1 75 ? -2.329 -1.465 24.045 1.00 88.50 75 LYS A O 1
ATOM 581 N N . ALA A 1 76 ? -4.448 -1.587 24.779 1.00 86.62 76 ALA A N 1
ATOM 582 C CA . ALA A 1 76 ? -5.052 -1.714 23.451 1.00 86.62 76 ALA A CA 1
ATOM 583 C C . ALA A 1 76 ? -4.924 -0.414 22.638 1.00 86.62 76 ALA A C 1
ATOM 585 O O . ALA A 1 76 ? -4.632 -0.451 21.436 1.00 86.62 76 ALA A O 1
ATOM 586 N N . VAL A 1 77 ? -5.054 0.734 23.307 1.00 88.50 77 VAL A N 1
ATOM 587 C CA . VAL A 1 77 ? -4.832 2.054 22.705 1.00 88.50 77 VAL A CA 1
ATOM 588 C C . VAL A 1 77 ? -3.364 2.229 22.318 1.00 88.50 77 VAL A C 1
ATOM 590 O O . VAL A 1 77 ? -3.073 2.603 21.181 1.00 88.50 77 VAL A O 1
ATOM 593 N N . GLN A 1 78 ? -2.430 1.901 23.215 1.00 90.81 78 GLN A N 1
ATOM 594 C CA . GLN A 1 78 ? -0.994 2.014 22.951 1.00 90.81 78 GLN A CA 1
ATOM 595 C C . GLN A 1 78 ? -0.567 1.130 21.774 1.00 90.81 78 GLN A C 1
ATOM 597 O O . GLN A 1 78 ? 0.156 1.580 20.886 1.00 90.81 78 GLN A O 1
ATOM 602 N N . GLN A 1 79 ? -1.064 -0.108 21.715 1.00 89.94 79 GLN A N 1
ATOM 603 C CA . GLN A 1 79 ? -0.768 -1.011 20.607 1.00 89.94 79 GLN A CA 1
ATOM 604 C C . GLN A 1 79 ? -1.317 -0.476 19.277 1.00 89.94 79 GLN A C 1
ATOM 606 O O . GLN A 1 79 ? -0.636 -0.550 18.260 1.00 89.94 79 GLN A O 1
ATOM 611 N N . SER A 1 80 ? -2.524 0.095 19.275 1.00 90.31 80 SER A N 1
ATOM 612 C CA . SER A 1 80 ? -3.127 0.671 18.066 1.00 90.31 80 SER A CA 1
ATOM 613 C C . SER A 1 80 ? -2.357 1.896 17.566 1.00 90.31 80 SER A C 1
ATOM 615 O O . SER A 1 80 ? -2.155 2.032 16.362 1.00 90.31 80 SER A O 1
ATOM 617 N N . LYS A 1 81 ? -1.830 2.735 18.468 1.00 91.06 81 LYS A N 1
ATOM 618 C CA . LYS A 1 81 ? -0.933 3.845 18.102 1.00 91.06 81 LYS A CA 1
ATOM 619 C C . LYS A 1 81 ? 0.332 3.349 17.403 1.00 91.06 81 LYS A C 1
ATOM 621 O O . LYS A 1 81 ? 0.693 3.883 16.359 1.00 91.06 81 LYS A O 1
ATOM 626 N N . MET A 1 82 ? 0.967 2.302 17.933 1.00 94.06 82 MET A N 1
ATOM 627 C CA . MET A 1 82 ? 2.144 1.702 17.294 1.00 94.06 82 MET A CA 1
ATOM 628 C C . MET A 1 82 ? 1.805 1.129 15.914 1.00 94.06 82 MET A C 1
ATOM 630 O O . MET A 1 82 ? 2.528 1.375 14.954 1.00 94.06 82 MET A O 1
ATOM 634 N N . SER A 1 83 ? 0.671 0.436 15.780 1.00 93.38 83 SER A N 1
ATOM 635 C CA . SER A 1 83 ? 0.188 -0.055 14.485 1.00 93.38 83 SER A CA 1
ATOM 636 C C . SER A 1 83 ? -0.034 1.075 13.473 1.00 93.38 83 SER A C 1
ATOM 638 O O . SER A 1 83 ? 0.377 0.935 12.325 1.00 93.38 83 SER A O 1
ATOM 640 N N . ILE A 1 84 ? -0.607 2.212 13.886 1.00 93.50 84 ILE A N 1
ATOM 641 C CA . ILE A 1 84 ? -0.767 3.389 13.015 1.00 93.50 84 ILE A CA 1
ATOM 642 C C . ILE A 1 84 ? 0.597 3.922 12.561 1.00 93.50 84 ILE A C 1
ATOM 644 O O . ILE A 1 84 ? 0.765 4.205 11.377 1.00 93.50 84 ILE A O 1
ATOM 648 N N . LEU A 1 85 ? 1.587 4.010 13.456 1.00 94.00 85 LEU A N 1
ATOM 649 C CA . LEU A 1 85 ? 2.938 4.442 13.080 1.00 94.00 85 LEU A CA 1
ATOM 650 C C . LEU A 1 85 ? 3.557 3.523 12.023 1.00 94.00 85 LEU A C 1
ATOM 652 O O . LEU A 1 85 ? 4.108 4.015 11.042 1.00 94.00 85 LEU A O 1
ATOM 656 N N . TYR A 1 86 ? 3.417 2.203 12.167 1.00 93.38 86 TYR A N 1
ATOM 657 C CA . TYR A 1 86 ? 3.911 1.261 11.161 1.00 93.38 86 TYR A CA 1
ATOM 658 C C . TYR A 1 86 ? 3.204 1.410 9.810 1.00 93.38 86 TYR A C 1
ATOM 660 O O . TYR A 1 86 ? 3.864 1.348 8.773 1.00 93.38 86 TYR A O 1
ATOM 668 N N . ILE A 1 87 ? 1.891 1.665 9.805 1.00 93.56 87 ILE A N 1
ATOM 669 C CA . ILE A 1 87 ? 1.134 1.937 8.574 1.00 93.56 87 ILE A CA 1
ATOM 670 C C . ILE A 1 87 ? 1.664 3.205 7.890 1.00 93.56 87 ILE A C 1
ATOM 672 O O . ILE A 1 87 ? 1.916 3.192 6.686 1.00 93.56 87 ILE A O 1
ATOM 676 N N . ILE A 1 88 ? 1.896 4.278 8.652 1.00 93.69 88 ILE A N 1
ATOM 677 C CA . ILE A 1 88 ? 2.440 5.540 8.128 1.00 93.69 88 ILE A CA 1
ATOM 678 C C . ILE A 1 88 ? 3.835 5.324 7.532 1.00 93.69 88 ILE A C 1
ATOM 680 O O . ILE A 1 88 ? 4.103 5.778 6.421 1.00 93.69 88 ILE A O 1
ATOM 684 N N . ILE A 1 89 ? 4.712 4.596 8.230 1.00 94.56 89 ILE A N 1
ATOM 685 C CA . ILE A 1 89 ? 6.055 4.272 7.730 1.00 94.56 89 ILE A CA 1
ATOM 686 C C . ILE A 1 89 ? 5.964 3.470 6.427 1.00 94.56 89 ILE A C 1
ATOM 688 O O . ILE A 1 89 ? 6.671 3.783 5.474 1.00 94.56 89 ILE A O 1
ATOM 692 N N . GLY A 1 90 ? 5.065 2.485 6.345 1.00 91.25 90 GLY A N 1
ATOM 693 C CA . GLY A 1 90 ? 4.844 1.712 5.121 1.00 91.25 90 GLY A CA 1
ATOM 694 C C . GLY A 1 90 ? 4.449 2.592 3.933 1.00 91.25 90 GLY A C 1
ATOM 695 O O . GLY A 1 90 ? 5.025 2.465 2.854 1.00 91.25 90 GLY A O 1
ATOM 696 N N . ILE A 1 91 ? 3.533 3.541 4.141 1.00 91.88 91 ILE A N 1
ATOM 697 C CA . ILE A 1 91 ? 3.128 4.504 3.105 1.00 91.88 91 ILE A CA 1
ATOM 698 C C . ILE A 1 91 ? 4.319 5.371 2.672 1.00 91.88 91 ILE A C 1
ATOM 700 O O . ILE A 1 91 ? 4.548 5.546 1.476 1.00 91.88 91 ILE A O 1
ATOM 704 N N . LEU A 1 92 ? 5.117 5.873 3.620 1.00 94.12 92 LEU A N 1
ATOM 705 C CA . LEU A 1 92 ? 6.307 6.675 3.314 1.00 94.12 92 LEU A CA 1
ATOM 706 C C . LEU A 1 92 ? 7.338 5.899 2.486 1.00 94.12 92 LEU A C 1
ATOM 708 O O . LEU A 1 92 ? 7.899 6.450 1.541 1.00 94.12 92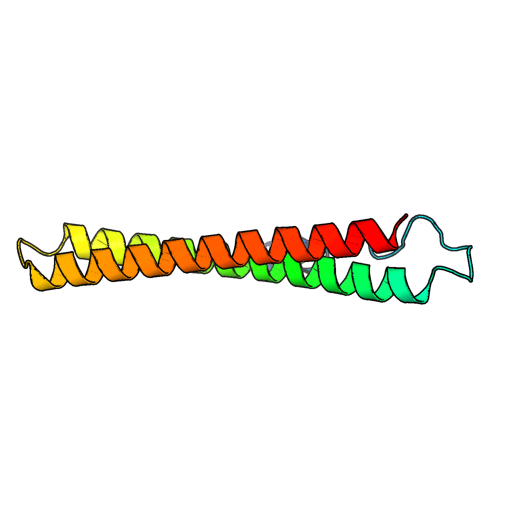 LEU A O 1
ATOM 712 N N . VAL A 1 93 ? 7.559 4.619 2.797 1.00 92.94 93 VAL A N 1
ATOM 713 C CA . VAL A 1 93 ? 8.471 3.751 2.036 1.00 92.94 93 VAL A CA 1
ATOM 714 C C . VAL A 1 93 ? 7.989 3.575 0.595 1.00 92.94 93 VAL A C 1
ATOM 716 O O . VAL A 1 93 ? 8.788 3.687 -0.332 1.00 92.94 93 VAL A O 1
ATOM 719 N N . VAL A 1 94 ? 6.687 3.358 0.387 1.00 89.31 94 VAL A N 1
ATOM 720 C CA . VAL A 1 94 ? 6.097 3.221 -0.956 1.00 89.31 94 VAL A CA 1
ATOM 721 C C . VAL A 1 94 ? 6.261 4.507 -1.768 1.00 89.31 94 VAL A C 1
ATOM 723 O O . VAL A 1 94 ? 6.656 4.457 -2.933 1.00 89.31 94 VAL A O 1
ATOM 726 N N . ILE A 1 95 ? 6.012 5.664 -1.149 1.00 90.25 95 ILE A N 1
ATOM 727 C CA . ILE A 1 95 ? 6.204 6.971 -1.791 1.00 90.25 95 ILE A CA 1
ATOM 728 C C . ILE A 1 95 ? 7.680 7.171 -2.161 1.00 90.25 95 ILE A C 1
ATOM 730 O O . ILE A 1 95 ? 7.983 7.558 -3.289 1.00 90.25 95 ILE A O 1
ATOM 734 N N . GLY A 1 96 ? 8.605 6.860 -1.249 1.00 90.00 96 GLY A N 1
ATOM 735 C CA . GLY A 1 96 ? 10.043 6.941 -1.512 1.00 90.00 96 GLY A CA 1
ATOM 736 C C . GLY A 1 96 ? 10.480 6.046 -2.675 1.00 90.00 96 GLY A C 1
ATOM 737 O O . GLY A 1 96 ? 11.194 6.497 -3.570 1.00 90.00 96 GLY A O 1
ATOM 738 N N . ALA A 1 97 ? 9.992 4.804 -2.716 1.00 87.00 97 ALA A N 1
ATOM 739 C CA . ALA A 1 97 ? 10.265 3.874 -3.807 1.00 87.00 97 ALA A CA 1
ATOM 740 C C . ALA A 1 97 ? 9.757 4.404 -5.160 1.00 87.00 97 ALA A C 1
ATOM 742 O O . ALA A 1 97 ? 10.487 4.354 -6.151 1.00 87.00 97 ALA A O 1
ATOM 743 N N . TYR A 1 98 ? 8.546 4.972 -5.199 1.00 83.94 98 TYR A N 1
ATOM 744 C CA . TYR A 1 98 ? 7.983 5.574 -6.412 1.00 83.94 98 TYR A CA 1
ATOM 745 C C . TYR A 1 98 ? 8.850 6.721 -6.948 1.00 83.94 98 TYR A C 1
ATOM 747 O O . TYR A 1 98 ? 9.149 6.773 -8.144 1.00 83.94 98 TYR A O 1
ATOM 755 N N . VAL A 1 99 ? 9.302 7.615 -6.062 1.00 87.62 99 VAL A N 1
ATOM 756 C CA . VAL A 1 99 ? 10.168 8.744 -6.432 1.00 87.62 99 VAL A CA 1
ATOM 757 C C . VAL A 1 99 ? 11.490 8.255 -7.021 1.00 87.62 99 VAL A C 1
ATOM 759 O O . VAL A 1 99 ? 11.911 8.762 -8.062 1.00 87.62 99 VAL A O 1
ATOM 762 N N . ILE A 1 100 ? 12.126 7.252 -6.408 1.00 85.50 100 ILE A N 1
ATOM 763 C CA . ILE A 1 100 ? 13.394 6.687 -6.895 1.00 85.50 100 ILE A CA 1
ATOM 764 C C . ILE A 1 100 ? 13.209 6.071 -8.286 1.00 85.50 100 ILE A C 1
ATOM 766 O O . ILE A 1 100 ? 13.954 6.407 -9.205 1.00 85.50 100 ILE A O 1
ATOM 770 N N . VAL A 1 101 ? 12.190 5.226 -8.470 1.00 81.50 101 VAL A N 1
ATOM 771 C CA . VAL A 1 101 ? 11.913 4.570 -9.758 1.00 81.50 101 VAL A CA 1
ATOM 772 C C . VAL A 1 101 ? 11.639 5.594 -10.858 1.00 81.50 101 VAL A C 1
ATOM 774 O O . VAL A 1 101 ? 12.178 5.480 -11.960 1.00 81.50 101 VAL A O 1
ATOM 777 N N . ASN A 1 102 ? 10.837 6.621 -10.570 1.00 79.25 102 ASN A N 1
ATOM 778 C CA . ASN A 1 102 ? 10.554 7.665 -11.547 1.00 79.25 102 ASN A CA 1
ATOM 779 C C . ASN A 1 102 ? 11.801 8.498 -11.882 1.00 79.25 102 ASN A C 1
ATOM 781 O O . ASN A 1 102 ? 12.017 8.822 -13.048 1.00 79.25 102 ASN A O 1
ATOM 785 N N . THR A 1 103 ? 12.636 8.805 -10.886 1.00 80.44 103 THR A N 1
ATOM 786 C CA . THR A 1 103 ? 13.871 9.579 -11.084 1.00 80.44 103 THR A CA 1
ATOM 787 C C . THR A 1 103 ? 14.870 8.814 -11.951 1.00 80.44 103 THR A C 1
ATOM 789 O O . THR A 1 103 ? 15.378 9.373 -12.918 1.00 80.44 103 THR A O 1
ATOM 792 N N . LEU A 1 104 ? 15.102 7.526 -11.673 1.00 78.81 104 LEU A N 1
ATOM 793 C CA . LEU A 1 104 ? 15.985 6.685 -12.490 1.00 78.81 104 LEU A CA 1
ATOM 794 C C . LEU A 1 104 ? 15.429 6.491 -13.907 1.00 78.81 104 LEU A C 1
ATOM 796 O O . LEU A 1 104 ? 16.166 6.593 -14.883 1.00 78.81 104 LEU A O 1
ATOM 800 N N . GLY A 1 105 ? 14.115 6.283 -14.035 1.00 69.44 105 GLY A N 1
ATOM 801 C CA . GLY A 1 105 ? 13.466 6.151 -15.338 1.00 69.44 105 GLY A CA 1
ATOM 802 C C . GLY A 1 105 ? 13.572 7.413 -16.201 1.00 69.44 105 GLY A C 1
ATOM 803 O O . GLY A 1 105 ? 13.734 7.302 -17.408 1.00 69.44 105 GLY A O 1
ATOM 804 N N . GLN A 1 106 ? 13.508 8.609 -15.607 1.00 64.00 106 GLN A N 1
ATOM 805 C CA . GLN A 1 106 ? 13.683 9.872 -16.338 1.00 64.00 106 GLN A CA 1
ATOM 806 C C . GLN A 1 106 ? 15.135 10.139 -16.755 1.00 64.00 106 GLN A C 1
ATOM 808 O O . GLN A 1 106 ? 15.349 10.839 -17.739 1.00 64.00 106 GLN A O 1
ATOM 813 N N . GLN A 1 107 ? 16.122 9.611 -16.025 1.00 61.09 107 GLN A N 1
ATOM 814 C CA . GLN A 1 107 ? 17.538 9.788 -16.367 1.00 61.09 107 GLN A CA 1
ATOM 815 C C . GLN A 1 107 ? 17.969 8.963 -17.577 1.00 61.09 107 GLN A C 1
ATOM 817 O O . GLN A 1 107 ? 18.848 9.398 -18.300 1.00 61.09 107 GLN A O 1
ATOM 822 N N . ILE A 1 108 ? 17.343 7.808 -17.807 1.00 61.25 108 ILE A N 1
ATOM 823 C CA . ILE A 1 108 ? 17.627 6.958 -18.974 1.00 61.25 108 ILE A CA 1
ATOM 824 C C . ILE A 1 108 ? 16.907 7.473 -20.238 1.00 61.25 108 ILE A C 1
ATOM 826 O O . ILE A 1 108 ? 17.284 7.138 -21.351 1.00 61.25 108 ILE A O 1
ATOM 830 N N . LEU A 1 109 ? 15.853 8.281 -20.069 1.00 57.44 109 LEU A N 1
ATOM 831 C CA . LEU A 1 109 ? 15.054 8.867 -21.155 1.00 57.44 109 LEU A CA 1
ATOM 832 C C . LEU A 1 109 ? 15.582 10.228 -21.657 1.00 57.44 109 LEU A C 1
ATOM 834 O O . LEU A 1 109 ? 14.953 10.826 -22.529 1.00 57.44 109 LEU A O 1
ATOM 838 N N . ARG A 1 110 ? 16.691 10.722 -21.097 1.00 49.56 110 ARG A N 1
ATOM 839 C CA . ARG A 1 110 ? 17.464 11.869 -21.592 1.00 49.56 110 ARG A CA 1
ATOM 840 C C . ARG A 1 110 ? 18.782 11.381 -22.166 1.00 49.56 110 ARG A C 1
ATOM 842 O O . ARG A 1 110 ? 19.249 12.043 -23.114 1.00 49.56 110 ARG A O 1
#

Foldseek 3Di:
DDVVVVVVVVCVCVVPVPVPCDDPDPDDPPQPVLVNVLVVVVVVLVNVLVVLVVVLVVQLVVLVVQLVPVVPPPVSVVVSVVSNVVSVVSNVVSVVVVVVSVVVSVVSVD

Radius of gyration: 20.84 Å; chains: 1; bounding box: 47×24×63 Å

Sequence (110 aa):
MNRLAFLLLTLLPGLASAEGLLPENFGDPENQTYAYVLYSLKHLGNVAIQIVFAVALVFLILTGYRMITSLGNDKAVQQSKMSILYIIIGILVVIGAYVIVNTLGQQILR

=== Feature glossary ===
The record interleaves many kinds of information about one protein. Here is each kind framed as the question it answers.

Q: Are the domains correctly placed relative to each other?
A: Predicted aligned error is AlphaFold's pairwise confidence. Unlike pLDDT (per-residue), PAE is per-residue-pair and captures whether two parts of the structure are correctly placed relative to each other. Units are ångströms of expected positional error.

Q: Which residues are in helices, strands, or loops?
A: Eight-state secondary structure (DSSP): H is the canonical α-helix, G the tighter 3₁₀-helix, I the wider π-helix; E/B are β-structure, T and S are turns and bends, and '-' is everything else. DSSP derives these from the pattern of main-chain N–H···O=C hydrogen bonds, not from the sequence.

Q: What if only a Cα trace is available?
A: P-SEA three-state annotation labels each residue as helix, strand, or coil based purely on the geometry of the Cα trace. It serves as a fallback when the full backbone (and thus DSSP) is unavailable.

Q: What are the backbone torsion angles?
A: φ (phi) and ψ (psi) are the two rotatable backbone dihedrals per residue: φ is the C(i-1)–N–Cα–C torsion, ψ is the N–Cα–C–N(i+1) torsion, both in degrees on (−180°, 180°]. α-helical residues cluster near (−60°, −45°); β-strand residues near (−120°, +130°). A Ramachandran plot is simply a scatter of (φ, ψ) for every residue.

Q: What known structures does this most resemble?
A: Structural nearest neighbors (via Foldseek easy-search vs the PDB). Reported per hit: target PDB id, E-value, and alignment TM-score. A TM-score above ~0.5 is the conventional threshold for 'same fold'.

Q: What family and function is it annotated with?
A: Database cross-references. InterPro integrates a dozen domain/family signature databases into unified entries with residue-range hits. GO terms attach function/process/location labels with evidence codes. CATH codes position the fold in a four-level structural taxonomy. Organism is the NCBI-taxonomy species name.

Q: Which residues are buried vs exposed?
A: Solvent accessibility: the surface area of each residue that a 1.4 Å water probe can touch, in Å². When only backbone atoms are present the absolute values are lower than full-atom SASA (side chains contribute most of the area) and are flagged as backbone-only.

Q: What do the diagnostic plots show?
A: Three diagnostic plots accompany the record. The Cα contact map visualizes the tertiary structure as a 2D adjacency matrix (8 Å cutoff, sequence-local contacts suppressed). The Ramachandran plot shows the distribution of backbone (φ, ψ) torsions, with points in the α and β basins reflecting secondary structure content. The PAE plot shows AlphaFold's inter-residue confidence as a color matrix.

Q: What is the amino-acid chain?
A: The amino-acid sequence is the protein's primary structure: the linear order of residues from the N-terminus to the C-terminus, written in one-letter code. Everything else here — the 3D coordinates, the secondary structure, the domain annotations — is ultimately a consequence of this string.

Q: What do the rendered images show?
A: The six renders are orthographic views along the three Cartesian axes in both directions. Representation (cartoon, sticks, or surface) and color scheme (sequence-rainbow or by-chain) vary across proteins so the training set covers all the common visualization conventions.

Q: Where is each backbone atom in 3D?
A: The mmCIF table is the protein's shape written out atom by atom. For each backbone N, Cα, C, and carbonyl O, it records an (x, y, z) coordinate triple in Å plus the residue type, chain letter, and residue number.

Q: How mobile is each atom in the crystal?
A: For experimental (PDB) structures, the B-factor (temperature factor) quantifies the positional spread of each atom in the crystal — a combination of thermal vibration and static disorder — in units of Å². High B-factors mark flexible loops or poorly resolved regions; low B-factors mark the rigid, well-ordered core.

Q: How big and how compact is the whole molecule?
A: Three whole-structure scalars: the radius of gyration (RMS distance of Cα from centroid, in Å), the count of Cα–Cα contacts (pairs closer than 8 Å and separated by more than four residues in sequence — i.e. tertiary, not local, contacts), and the bounding-box dimensions. Together they distinguish compact globular folds from extended fibres or disordered chains.

Q: What does the local fold look like, residue by residue?
A: A 3Di character summarizes, for each residue, the relative orientation of the Cα frame of its nearest spatial neighbor. Because it encodes fold topology rather than chemistry, 3Di alignments detect remote structural similarity that sequence alignment misses.

Q: How confident is the AlphaFold model at each residue?
A: For AlphaFold models, the B-factor field carries pLDDT — the model's own estimate of local accuracy on a 0–100 scale. Regions with pLDDT<50 should be treated as essentially unmodeled; they often correspond to intrinsically disordered segments.